Protein AF-A0A066UCJ3-F1 (afdb_monomer_lite)

Radius of gyration: 14.84 Å; chains: 1; bounding box: 39×39×29 Å

Structure (mmCIF, N/CA/C/O backbone):
data_AF-A0A066UCJ3-F1
#
_entry.id   AF-A0A066UCJ3-F1
#
loop_
_atom_site.group_PDB
_atom_site.id
_atom_site.type_symbol
_atom_site.label_atom_id
_atom_site.label_alt_id
_atom_site.label_comp_id
_atom_site.label_asym_id
_atom_site.label_entity_id
_atom_site.label_seq_id
_atom_site.pdbx_PDB_ins_code
_atom_site.Cartn_x
_atom_site.Cartn_y
_atom_site.Cartn_z
_atom_site.occupancy
_atom_site.B_iso_or_equiv
_atom_site.auth_seq_id
_atom_site.auth_comp_id
_atom_site.auth_asym_id
_atom_site.auth_atom_id
_atom_site.pdbx_PDB_model_num
ATOM 1 N N . MET A 1 1 ? 11.388 8.666 -0.038 1.00 41.34 1 MET A N 1
ATOM 2 C CA . MET A 1 1 ? 10.232 8.998 -0.898 1.00 41.34 1 MET A CA 1
ATOM 3 C C . MET A 1 1 ? 9.033 8.529 -0.131 1.00 41.34 1 MET A C 1
ATOM 5 O O . MET A 1 1 ? 8.977 7.347 0.178 1.00 41.34 1 MET A O 1
ATOM 9 N N . GLU A 1 2 ? 8.175 9.466 0.216 1.00 40.16 2 GLU A N 1
ATOM 10 C CA . GLU A 1 2 ? 7.120 9.306 1.206 1.00 40.16 2 GLU A CA 1
ATOM 11 C C . GLU A 1 2 ? 5.802 9.739 0.558 1.00 40.16 2 GLU A C 1
ATOM 13 O O . GLU A 1 2 ? 5.814 10.481 -0.429 1.00 40.16 2 GLU A O 1
ATOM 18 N N . LEU A 1 3 ? 4.680 9.225 1.039 1.00 50.38 3 LEU A N 1
ATOM 19 C CA . LEU A 1 3 ? 3.346 9.659 0.620 1.00 50.38 3 LEU A CA 1
ATOM 20 C C . LEU A 1 3 ? 2.845 10.641 1.695 1.00 50.38 3 LEU A C 1
ATOM 22 O O . LEU A 1 3 ? 3.414 10.694 2.783 1.00 50.38 3 LEU A O 1
ATOM 26 N N . VAL A 1 4 ? 1.916 11.544 1.389 1.00 48.50 4 VAL A N 1
ATOM 27 C CA . VAL A 1 4 ? 1.508 12.582 2.359 1.00 48.50 4 VAL A CA 1
ATOM 28 C C . VAL A 1 4 ? 0.050 12.949 2.246 1.00 48.50 4 VAL A C 1
ATOM 30 O O . VAL A 1 4 ? -0.556 12.922 1.177 1.00 48.50 4 VAL A O 1
ATOM 33 N N . GLU A 1 5 ? -0.439 13.416 3.390 1.00 46.06 5 GLU A N 1
ATOM 34 C CA . GLU A 1 5 ? -1.675 14.157 3.584 1.00 46.06 5 GLU A CA 1
ATOM 35 C C . GLU A 1 5 ? -1.898 15.282 2.537 1.00 46.06 5 GLU A C 1
ATOM 37 O O . GLU A 1 5 ? -0.931 15.893 2.060 1.00 46.06 5 GLU A O 1
ATOM 42 N N . PRO A 1 6 ? -3.172 15.647 2.264 1.00 44.00 6 PRO A N 1
ATOM 43 C CA . PRO A 1 6 ? -3.660 16.596 1.247 1.00 44.00 6 PRO A CA 1
ATOM 44 C C . PRO A 1 6 ? -2.989 17.969 1.027 1.00 44.00 6 PRO A C 1
ATOM 46 O O . PRO A 1 6 ? -3.393 18.737 0.151 1.00 44.00 6 PRO A O 1
ATOM 49 N N . GLY A 1 7 ? -2.009 18.352 1.842 1.00 42.69 7 GLY A N 1
ATOM 50 C CA . GLY A 1 7 ? -1.445 19.701 1.878 1.00 42.69 7 GLY A CA 1
ATOM 51 C C . GLY A 1 7 ? -0.085 19.895 1.203 1.00 42.69 7 GLY A C 1
ATOM 52 O O . GLY A 1 7 ? 0.314 21.046 1.023 1.00 42.69 7 GLY A O 1
ATOM 53 N N . ILE A 1 8 ? 0.653 18.833 0.847 1.00 47.69 8 ILE A N 1
ATOM 54 C CA . ILE A 1 8 ? 2.118 18.926 0.628 1.00 47.69 8 ILE A CA 1
ATOM 55 C C . ILE A 1 8 ? 2.565 18.573 -0.810 1.00 47.69 8 ILE A C 1
ATOM 57 O O . ILE A 1 8 ? 3.748 18.422 -1.087 1.00 47.69 8 ILE A O 1
ATOM 61 N N . LEU A 1 9 ? 1.680 18.559 -1.814 1.00 47.44 9 LEU A N 1
ATOM 62 C CA . LEU A 1 9 ? 2.119 18.413 -3.220 1.00 47.44 9 LEU A CA 1
ATOM 63 C C . LEU A 1 9 ? 2.766 19.684 -3.830 1.00 47.44 9 LEU A C 1
ATOM 65 O O . LEU A 1 9 ? 3.017 19.724 -5.036 1.00 47.44 9 LEU A O 1
ATOM 69 N N . ARG A 1 10 ? 3.035 20.747 -3.049 1.00 39.66 10 ARG A N 1
ATOM 70 C CA . ARG A 1 10 ? 3.452 22.060 -3.594 1.00 39.66 10 ARG A CA 1
ATOM 71 C C . ARG A 1 10 ? 4.779 22.665 -3.144 1.00 39.66 10 ARG A C 1
ATOM 73 O O . ARG A 1 10 ? 5.146 23.697 -3.702 1.00 39.66 10 ARG A O 1
ATOM 80 N N . ALA A 1 11 ? 5.536 22.069 -2.232 1.00 37.97 11 ALA A N 1
ATOM 81 C CA . ALA A 1 11 ? 6.827 22.640 -1.850 1.00 37.97 11 ALA A CA 1
ATOM 82 C C . ALA A 1 11 ? 7.971 21.883 -2.531 1.00 37.97 11 ALA A C 1
ATOM 84 O O . ALA A 1 11 ? 8.234 20.725 -2.229 1.00 37.97 11 ALA A O 1
ATOM 85 N N . GLY A 1 12 ? 8.662 22.547 -3.461 1.00 40.06 12 GLY A N 1
ATOM 86 C CA . GLY A 1 12 ? 9.927 22.091 -4.037 1.00 40.06 12 GLY A CA 1
ATOM 87 C C . GLY A 1 12 ? 11.065 22.110 -3.012 1.00 40.06 12 GLY A C 1
ATOM 88 O O . GLY A 1 12 ? 12.049 22.819 -3.195 1.00 40.06 12 GLY A O 1
ATOM 89 N N . THR A 1 13 ? 10.924 21.353 -1.927 1.00 36.91 13 THR A N 1
ATOM 90 C CA . THR A 1 13 ? 11.881 21.259 -0.824 1.00 36.91 13 THR A CA 1
ATOM 91 C C . THR A 1 13 ? 12.192 19.794 -0.547 1.00 36.91 13 THR A C 1
ATOM 93 O O . THR A 1 13 ? 11.606 19.206 0.347 1.00 36.91 13 THR A O 1
ATOM 96 N N . GLY A 1 14 ? 13.103 19.210 -1.330 1.00 37.75 14 GLY A N 1
ATOM 97 C CA . GLY A 1 14 ? 13.989 18.102 -0.927 1.00 37.75 14 GLY A CA 1
ATOM 98 C C . GLY A 1 14 ? 13.408 16.723 -0.574 1.00 37.75 14 GLY A C 1
ATOM 99 O O . GLY A 1 14 ? 14.120 15.739 -0.749 1.00 37.75 14 GLY A O 1
ATOM 100 N N . GLU A 1 15 ? 12.151 16.606 -0.155 1.00 43.53 15 GLU A N 1
ATOM 101 C CA . GLU A 1 15 ? 11.494 15.348 0.199 1.00 43.53 15 GLU A CA 1
ATOM 102 C C . GLU A 1 15 ? 10.358 15.095 -0.794 1.00 43.53 15 GLU A C 1
ATOM 104 O O . GLU A 1 15 ? 9.359 15.806 -0.864 1.00 43.53 15 GLU A O 1
ATOM 109 N N . GLY A 1 16 ? 10.605 14.151 -1.706 1.00 54.22 16 GLY A N 1
ATOM 110 C CA . GLY A 1 16 ? 9.765 13.929 -2.877 1.00 54.22 16 GLY A CA 1
ATOM 111 C C . GLY A 1 16 ? 8.525 13.112 -2.545 1.00 54.22 16 GLY A C 1
ATOM 112 O O . GLY A 1 16 ? 8.619 11.888 -2.447 1.00 54.22 16 GLY A O 1
ATOM 113 N N . PHE A 1 17 ? 7.387 13.789 -2.438 1.00 59.88 17 PHE A N 1
ATOM 114 C CA . PHE A 1 17 ? 6.056 13.189 -2.392 1.00 59.88 17 PHE A CA 1
ATOM 115 C C . PHE A 1 17 ? 5.559 12.825 -3.793 1.00 59.88 17 PHE A C 1
ATOM 117 O O . PHE A 1 17 ? 5.895 13.507 -4.765 1.00 59.88 17 PHE A O 1
ATOM 124 N N . VAL A 1 18 ? 4.782 11.744 -3.924 1.00 74.56 18 VAL A N 1
ATOM 125 C CA . VAL A 1 18 ? 4.365 11.230 -5.247 1.00 74.56 18 VAL A CA 1
ATOM 126 C C . VAL A 1 18 ? 2.865 11.003 -5.440 1.00 74.56 18 VAL A C 1
ATOM 128 O O . VAL A 1 18 ? 2.444 10.877 -6.594 1.00 74.56 18 VAL A O 1
ATOM 131 N N . GLY A 1 19 ? 2.075 11.001 -4.366 1.00 72.12 19 GLY A N 1
ATOM 132 C CA . GLY A 1 19 ? 0.628 10.773 -4.366 1.00 72.12 19 GLY A CA 1
ATOM 133 C C . GLY A 1 19 ? -0.067 11.514 -3.220 1.00 72.12 19 GLY A C 1
ATOM 134 O O . GLY A 1 19 ? 0.599 11.926 -2.271 1.00 72.12 19 GLY A O 1
ATOM 135 N N . GLU A 1 20 ? -1.371 11.760 -3.376 1.00 78.56 20 GLU A N 1
ATOM 136 C CA . GLU A 1 20 ? -2.231 12.428 -2.394 1.00 78.56 20 GLU A CA 1
ATOM 137 C C . GLU A 1 20 ? -3.704 11.997 -2.578 1.00 78.56 20 GLU A C 1
ATOM 139 O O . GLU A 1 20 ? -4.265 12.159 -3.670 1.00 78.56 20 GLU A O 1
ATOM 144 N N . THR A 1 21 ? -4.361 11.533 -1.509 1.00 76.88 21 THR A N 1
ATOM 145 C CA . THR A 1 21 ? -5.811 11.259 -1.467 1.00 76.88 21 THR A CA 1
ATOM 146 C C . THR A 1 21 ? -6.537 12.306 -0.624 1.00 76.88 21 THR A C 1
ATOM 148 O O . THR A 1 21 ? -6.288 12.450 0.567 1.00 76.88 21 THR A O 1
ATOM 151 N N . VAL A 1 22 ? -7.515 12.996 -1.220 1.00 75.50 22 VAL A N 1
ATOM 152 C CA . VAL A 1 22 ? -8.362 13.986 -0.536 1.00 75.50 22 VAL A CA 1
ATOM 153 C C . VAL A 1 22 ? -9.722 13.387 -0.207 1.00 75.50 22 VAL A C 1
ATOM 155 O O . VAL A 1 22 ? -10.453 12.954 -1.104 1.00 75.50 22 VAL A O 1
ATOM 158 N N . VAL A 1 23 ? -10.096 13.424 1.072 1.00 74.81 23 VAL A N 1
ATOM 159 C CA . VAL A 1 23 ? -11.386 12.934 1.576 1.00 74.81 23 VAL A CA 1
ATOM 160 C C . VAL A 1 23 ? -12.223 14.103 2.088 1.00 74.81 23 VAL A C 1
ATOM 162 O O . VAL A 1 23 ? -11.759 14.913 2.885 1.00 74.81 23 VAL A O 1
ATOM 165 N N . GLU A 1 24 ? -13.485 14.172 1.666 1.00 68.25 24 GLU A N 1
ATOM 166 C CA . GLU A 1 24 ? -14.454 15.136 2.184 1.00 68.25 24 GLU A CA 1
ATOM 167 C C . GLU A 1 24 ? -15.417 14.434 3.154 1.00 68.25 24 GLU A C 1
ATOM 169 O O . GLU A 1 24 ? -16.114 13.477 2.799 1.00 68.25 24 GLU A O 1
ATOM 174 N N . GLN A 1 25 ? -15.476 14.918 4.398 1.00 56.25 25 GLN A N 1
ATOM 175 C CA . GLN A 1 25 ? -16.452 14.463 5.388 1.00 56.25 25 GLN A CA 1
ATOM 176 C C . GLN A 1 25 ? -17.662 15.399 5.403 1.00 56.25 25 GLN A C 1
ATOM 178 O O . GLN A 1 25 ? -17.660 16.451 6.049 1.00 56.25 25 GLN A O 1
ATOM 183 N N . ARG A 1 26 ? -18.754 15.011 4.733 1.00 53.59 26 ARG A N 1
ATOM 184 C CA . ARG A 1 26 ? -19.992 15.797 4.780 1.00 53.59 26 ARG A CA 1
ATOM 185 C C . ARG A 1 26 ? -20.749 15.498 6.079 1.00 53.59 26 ARG A C 1
ATOM 187 O O . ARG A 1 26 ? -21.571 14.582 6.138 1.00 53.59 26 ARG A O 1
ATOM 194 N N . ARG A 1 27 ? -20.501 16.320 7.113 1.00 48.50 27 ARG A N 1
ATOM 195 C CA . ARG A 1 27 ? -21.068 16.215 8.482 1.00 48.50 27 ARG A CA 1
ATOM 196 C C . ARG A 1 27 ? -22.587 15.989 8.560 1.00 48.50 27 ARG A C 1
ATOM 198 O O . ARG A 1 27 ? -23.060 15.464 9.556 1.00 48.50 27 ARG A O 1
ATOM 205 N N . LEU A 1 28 ? -23.353 16.350 7.529 1.00 48.25 28 LEU A N 1
ATOM 206 C CA . LEU A 1 28 ? -24.819 16.261 7.528 1.00 48.25 28 LEU A CA 1
ATOM 207 C C . LEU A 1 28 ? -25.391 14.891 7.110 1.00 48.25 28 LEU A C 1
ATOM 209 O O . LEU A 1 28 ? -26.604 14.717 7.175 1.00 48.25 28 LEU A O 1
ATOM 213 N N . ARG A 1 29 ? -24.573 13.928 6.654 1.00 47.84 29 ARG A N 1
ATOM 214 C CA . ARG A 1 29 ? -25.071 12.604 6.210 1.00 47.84 29 ARG A CA 1
ATOM 215 C C . ARG A 1 29 ? -24.283 11.393 6.715 1.00 47.84 29 ARG A C 1
ATOM 217 O O . ARG A 1 29 ? -24.656 10.278 6.378 1.00 47.84 29 ARG A O 1
ATOM 224 N N . GLY A 1 30 ? -23.212 11.584 7.489 1.00 53.91 30 GLY A N 1
ATOM 225 C CA . GLY A 1 30 ? -22.372 10.469 7.956 1.00 53.91 30 GLY A CA 1
ATOM 226 C C . GLY A 1 30 ? -21.652 9.713 6.830 1.00 53.91 30 GLY A C 1
ATOM 227 O O . GLY A 1 30 ? -21.197 8.597 7.044 1.00 53.91 30 GLY A O 1
ATOM 228 N N . VAL A 1 31 ? -21.559 10.305 5.634 1.00 52.94 31 VAL A N 1
ATOM 229 C CA . VAL A 1 31 ? -20.876 9.720 4.474 1.00 52.94 31 VAL A CA 1
ATOM 230 C C . VAL A 1 31 ? -19.555 10.461 4.271 1.00 52.94 31 VAL A C 1
ATOM 232 O O . VAL A 1 31 ? -19.556 11.650 3.943 1.00 52.94 31 VAL A O 1
ATOM 235 N N . SER A 1 32 ? -18.440 9.762 4.485 1.00 63.44 32 SER A N 1
ATOM 236 C CA . SER A 1 32 ? -17.108 10.141 4.005 1.00 63.44 32 SER A CA 1
ATOM 237 C C . SER A 1 32 ? -16.967 9.700 2.548 1.00 63.44 32 SER A C 1
ATOM 239 O O . SER A 1 32 ? -17.310 8.573 2.187 1.00 63.44 32 SER A O 1
ATOM 241 N N . GLY A 1 3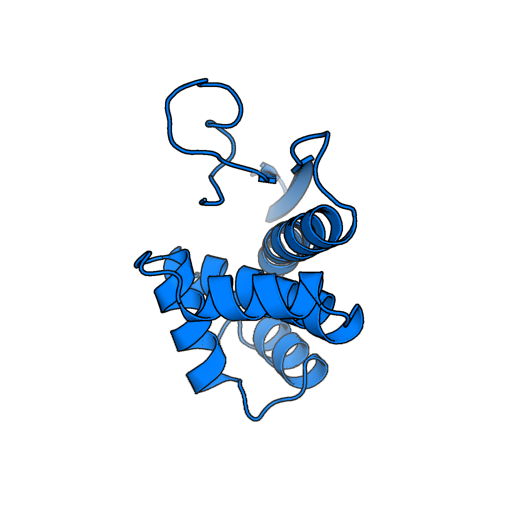3 ? -16.497 10.600 1.685 1.00 68.62 33 GLY A N 1
ATOM 242 C CA . GLY A 1 33 ? -16.265 10.307 0.273 1.00 68.62 33 GLY A CA 1
ATOM 243 C C . GLY A 1 33 ? -14.886 10.776 -0.167 1.00 68.62 33 GLY A C 1
ATOM 244 O O . GLY A 1 33 ? -14.463 11.876 0.179 1.00 68.62 33 GLY A O 1
ATOM 245 N N . VAL A 1 34 ? -14.191 9.950 -0.950 1.00 77.69 34 VAL A N 1
ATOM 246 C CA . VAL A 1 34 ? -12.970 10.376 -1.651 1.00 77.69 34 VAL A CA 1
ATOM 247 C C . VAL A 1 34 ? -13.363 11.408 -2.695 1.00 77.69 34 VAL A C 1
ATOM 249 O O . VAL A 1 34 ? -14.160 11.107 -3.584 1.00 77.69 34 VAL A O 1
ATOM 252 N N . GLN A 1 35 ? -12.810 12.609 -2.578 1.00 77.62 35 GLN A N 1
ATOM 253 C CA . GLN A 1 35 ? -13.066 13.711 -3.495 1.00 77.62 35 GLN A CA 1
ATOM 254 C C . GLN A 1 35 ? -12.082 13.690 -4.668 1.00 77.62 35 GLN A C 1
ATOM 256 O O . GLN A 1 35 ? -12.483 13.895 -5.812 1.00 77.62 35 GLN A O 1
ATOM 261 N N . SER A 1 36 ? -10.798 13.427 -4.405 1.00 78.62 36 SER A N 1
ATOM 262 C CA . SER A 1 36 ? -9.784 13.341 -5.460 1.00 78.62 36 SER A CA 1
ATOM 263 C C . SER A 1 36 ? -8.600 12.463 -5.063 1.00 78.62 36 SER A C 1
ATOM 265 O O . SER A 1 36 ? -8.284 12.349 -3.883 1.00 78.62 36 SER A O 1
A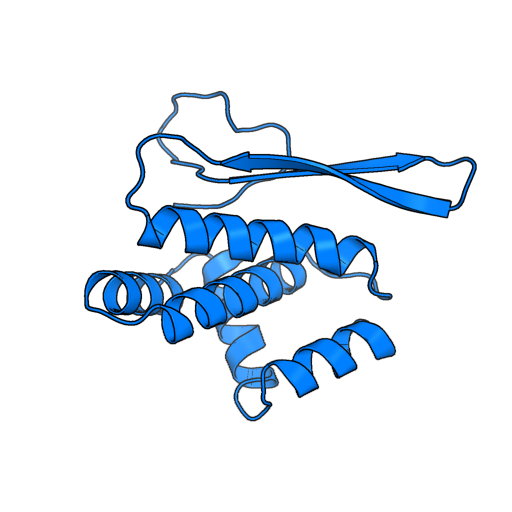TOM 267 N N . ILE A 1 37 ? -7.951 11.875 -6.070 1.00 83.25 37 ILE A N 1
ATOM 268 C CA . ILE A 1 37 ? -6.627 11.252 -5.976 1.00 83.25 37 ILE A CA 1
ATOM 269 C C . ILE A 1 37 ? -5.722 12.012 -6.943 1.00 83.25 37 ILE A C 1
ATOM 271 O O . ILE A 1 37 ? -6.066 12.164 -8.120 1.00 83.25 37 ILE A O 1
ATOM 275 N N . LYS A 1 38 ? -4.581 12.495 -6.462 1.00 83.75 38 LYS A N 1
ATOM 276 C CA . LYS A 1 38 ? -3.578 13.202 -7.262 1.00 83.75 38 LYS A CA 1
ATOM 277 C C . LYS A 1 38 ? -2.288 12.397 -7.250 1.00 83.75 38 LYS A C 1
ATOM 279 O O . LYS A 1 38 ? -1.894 11.868 -6.221 1.00 83.75 38 LYS A O 1
ATOM 284 N N . VAL A 1 39 ? -1.625 12.312 -8.398 1.00 81.88 39 VAL A N 1
ATOM 285 C CA . VAL A 1 39 ? -0.373 11.563 -8.563 1.00 81.88 39 VAL A CA 1
ATOM 286 C C . VAL A 1 39 ? 0.586 12.394 -9.406 1.00 81.88 39 VAL A C 1
ATOM 288 O O . VAL A 1 39 ? 0.175 13.009 -10.393 1.00 81.88 39 VAL A O 1
ATOM 291 N N . VAL A 1 40 ? 1.864 12.419 -9.028 1.00 83.56 40 VAL A N 1
ATOM 292 C CA . VAL A 1 40 ? 2.900 13.170 -9.751 1.00 83.56 40 VAL A CA 1
ATOM 293 C C . VAL A 1 40 ? 3.053 12.650 -11.187 1.00 83.56 40 VAL A C 1
ATOM 295 O O . VAL A 1 40 ? 3.152 11.450 -11.443 1.00 83.56 40 VAL A O 1
ATOM 298 N N . SER A 1 41 ? 3.095 13.562 -12.157 1.00 80.56 41 SER A N 1
ATOM 299 C CA . SER A 1 41 ? 3.300 13.223 -13.569 1.00 80.56 41 SER A CA 1
ATOM 300 C C . SER A 1 41 ? 4.757 12.855 -13.880 1.00 80.56 41 SER A C 1
ATOM 302 O O . SER A 1 41 ? 5.674 13.324 -13.213 1.00 80.56 41 SER A O 1
ATOM 304 N N . GLY A 1 42 ? 4.990 12.091 -14.953 1.00 83.12 42 GLY A N 1
ATOM 305 C CA . GLY A 1 42 ? 6.343 11.817 -15.469 1.00 83.12 42 GLY A CA 1
ATOM 306 C C . GLY A 1 42 ? 7.053 10.611 -14.846 1.00 83.12 42 GLY A C 1
ATOM 307 O O . GLY A 1 42 ? 8.220 10.365 -15.141 1.00 83.12 42 GLY A O 1
ATOM 308 N N . MET A 1 43 ? 6.368 9.831 -14.006 1.00 87.88 43 MET A N 1
ATOM 309 C CA . MET A 1 43 ? 6.917 8.594 -13.449 1.00 87.88 43 MET A CA 1
ATOM 310 C C . MET A 1 43 ? 6.714 7.379 -14.378 1.00 87.88 43 MET A C 1
ATOM 312 O O . MET A 1 43 ? 5.764 7.360 -15.165 1.00 87.88 43 MET A O 1
ATOM 316 N N . PRO A 1 44 ? 7.557 6.329 -14.280 1.00 92.25 44 PRO A N 1
ATOM 317 C CA . PRO A 1 44 ? 7.348 5.088 -15.024 1.00 92.25 44 PRO A CA 1
ATOM 318 C C . PRO A 1 44 ? 5.976 4.475 -14.730 1.00 92.25 44 PRO A C 1
ATOM 320 O O . PRO A 1 44 ? 5.533 4.497 -13.584 1.00 92.25 44 PRO A O 1
ATOM 323 N N . ALA A 1 45 ? 5.349 3.834 -15.723 1.00 94.44 45 ALA A N 1
ATOM 324 C CA . ALA A 1 45 ? 4.021 3.227 -15.573 1.00 94.44 45 ALA A CA 1
ATOM 325 C C . ALA A 1 45 ? 3.928 2.244 -14.387 1.00 94.44 45 ALA A C 1
ATOM 327 O O . ALA A 1 45 ? 2.907 2.191 -13.705 1.00 94.44 45 ALA A O 1
ATOM 328 N N . THR A 1 46 ? 5.010 1.508 -14.097 1.00 95.69 46 THR A N 1
ATOM 329 C CA . THR A 1 46 ? 5.100 0.646 -12.906 1.00 95.69 46 THR A CA 1
ATOM 330 C C . THR A 1 46 ? 5.033 1.449 -11.607 1.00 95.69 46 THR A C 1
ATOM 332 O O . THR A 1 46 ? 4.318 1.084 -10.687 1.00 95.69 46 THR A O 1
ATOM 335 N N . ARG A 1 47 ? 5.735 2.577 -11.510 1.00 93.38 47 ARG A N 1
ATOM 336 C CA . ARG A 1 47 ? 5.647 3.417 -10.312 1.00 93.38 47 ARG A CA 1
ATOM 337 C C . ARG A 1 47 ? 4.276 4.076 -10.194 1.00 93.38 47 ARG A C 1
ATOM 339 O O . ARG A 1 47 ? 3.722 4.124 -9.107 1.00 93.38 47 ARG A O 1
ATOM 346 N N . PHE A 1 48 ? 3.730 4.530 -11.319 1.00 93.88 48 PHE A N 1
ATOM 347 C CA . PHE A 1 48 ? 2.420 5.165 -11.369 1.00 93.88 48 PHE A CA 1
ATOM 348 C C . PHE A 1 48 ? 1.329 4.254 -10.825 1.00 93.88 48 PHE A C 1
ATOM 350 O O . PHE A 1 48 ? 0.608 4.642 -9.915 1.00 93.88 48 PHE A O 1
ATOM 357 N N . GLY A 1 49 ? 1.228 3.026 -11.335 1.00 95.25 49 GLY A N 1
ATOM 358 C CA . GLY A 1 49 ? 0.189 2.124 -10.859 1.00 95.25 49 GLY A CA 1
ATOM 359 C C . GLY A 1 49 ? 0.410 1.635 -9.426 1.00 95.25 49 GLY A C 1
ATOM 360 O O . GLY A 1 49 ? -0.574 1.397 -8.736 1.00 95.25 49 GLY A O 1
ATOM 361 N N . HIS A 1 50 ? 1.659 1.572 -8.947 1.00 95.88 50 HIS A N 1
ATOM 362 C CA . HIS A 1 50 ? 1.945 1.355 -7.527 1.00 95.88 50 HIS A CA 1
ATOM 363 C C . HIS A 1 50 ? 1.341 2.465 -6.658 1.00 95.88 50 HIS A C 1
ATOM 365 O O . HIS A 1 50 ? 0.573 2.165 -5.748 1.00 95.88 50 HIS A O 1
ATOM 371 N N . VAL A 1 51 ? 1.634 3.729 -6.984 1.00 93.56 51 VAL A N 1
ATOM 372 C CA . VAL A 1 51 ? 1.104 4.889 -6.251 1.00 93.56 51 VAL A CA 1
ATOM 373 C C . VAL A 1 51 ? -0.420 4.928 -6.344 1.00 93.56 51 VAL A C 1
ATOM 375 O O . VAL A 1 51 ? -1.088 5.030 -5.329 1.00 93.56 51 VAL A O 1
ATOM 378 N N . VAL A 1 52 ? -1.004 4.747 -7.532 1.00 94.31 52 VAL A N 1
ATOM 379 C CA . VAL A 1 52 ? -2.469 4.725 -7.682 1.00 94.31 52 VAL A CA 1
ATOM 380 C C . VAL A 1 52 ? -3.114 3.623 -6.838 1.00 94.31 52 VAL A C 1
ATOM 382 O O . VAL A 1 52 ? -4.143 3.870 -6.217 1.00 94.31 52 VAL A O 1
ATOM 385 N N . ALA A 1 53 ? -2.536 2.420 -6.799 1.00 96.31 53 ALA A N 1
ATOM 386 C CA . ALA A 1 53 ? -3.059 1.331 -5.978 1.00 96.31 53 ALA A CA 1
ATOM 387 C C . ALA A 1 53 ? -2.989 1.658 -4.478 1.00 96.31 53 ALA A C 1
ATOM 389 O O . ALA A 1 53 ? -3.943 1.369 -3.757 1.00 96.31 53 ALA A O 1
ATOM 390 N N . HIS A 1 54 ? -1.904 2.294 -4.033 1.00 95.38 54 HIS A N 1
ATOM 391 C CA . HIS A 1 54 ? -1.770 2.796 -2.669 1.00 95.38 54 HIS A CA 1
ATOM 392 C C . HIS A 1 54 ? -2.867 3.825 -2.341 1.00 95.38 54 HIS A C 1
ATOM 394 O O . HIS A 1 54 ? -3.625 3.632 -1.394 1.00 95.38 54 HIS A O 1
ATOM 400 N N . GLU A 1 55 ? -3.037 4.859 -3.170 1.00 93.00 55 GLU A N 1
ATOM 401 C CA . GLU A 1 55 ? -4.043 5.912 -2.953 1.00 93.00 55 GLU A CA 1
ATOM 402 C C . GLU A 1 55 ? -5.487 5.372 -2.996 1.00 93.00 55 GLU A C 1
ATOM 404 O O . GLU A 1 55 ? -6.364 5.768 -2.224 1.00 93.00 55 GLU A O 1
ATOM 409 N N . MET A 1 56 ? -5.754 4.391 -3.866 1.00 92.50 56 MET A N 1
ATOM 410 C CA . MET A 1 56 ? -7.026 3.663 -3.857 1.00 92.50 56 MET A CA 1
ATOM 411 C C . MET A 1 56 ? -7.257 2.913 -2.538 1.00 92.50 56 MET A C 1
ATOM 413 O O . MET A 1 56 ? -8.410 2.765 -2.129 1.00 92.50 56 MET A O 1
ATOM 417 N N . GLY A 1 57 ? -6.187 2.479 -1.867 1.00 93.56 57 GLY A N 1
ATOM 418 C CA . GLY A 1 57 ? -6.213 1.900 -0.527 1.00 93.56 57 GLY A CA 1
ATOM 419 C C . GLY A 1 57 ? -6.812 2.851 0.504 1.00 93.56 57 GLY A C 1
ATOM 420 O O . GLY A 1 57 ? -7.799 2.480 1.142 1.00 93.56 57 GLY A O 1
ATOM 421 N N . HIS A 1 58 ? -6.325 4.095 0.588 1.00 91.81 58 HIS A N 1
ATOM 422 C CA . HIS A 1 58 ? -6.914 5.122 1.461 1.00 91.81 58 HIS A CA 1
ATOM 423 C C . HIS A 1 58 ? -8.391 5.301 1.158 1.00 91.81 58 HIS A C 1
ATOM 425 O O . HIS A 1 58 ? -9.248 5.255 2.044 1.00 91.81 58 HIS A O 1
ATOM 431 N N . GLY A 1 59 ? -8.715 5.414 -0.131 1.00 90.12 59 GLY A N 1
ATOM 432 C CA . GLY A 1 59 ? -10.091 5.548 -0.560 1.00 90.12 59 GLY A CA 1
ATOM 433 C C . GLY A 1 59 ? -10.982 4.398 -0.099 1.00 90.12 59 GLY A C 1
ATOM 434 O O . GLY A 1 59 ? -12.066 4.631 0.438 1.00 90.12 59 GLY A O 1
ATOM 435 N N . TRP A 1 60 ? -10.543 3.157 -0.259 1.00 91.62 60 TRP A N 1
ATOM 436 C CA . TRP A 1 60 ? -11.266 1.988 0.234 1.00 91.62 60 TRP A CA 1
ATOM 437 C C . TRP A 1 60 ? -11.406 1.991 1.764 1.00 91.62 60 TRP A C 1
ATOM 439 O O . TRP A 1 60 ? -12.508 1.771 2.275 1.00 91.62 60 TRP A O 1
ATOM 449 N N . LEU A 1 61 ? -10.350 2.344 2.500 1.00 91.31 61 LEU A N 1
ATOM 450 C CA . LEU A 1 61 ? -10.368 2.393 3.963 1.00 91.31 61 LEU A CA 1
ATOM 451 C C . LEU A 1 61 ? -11.353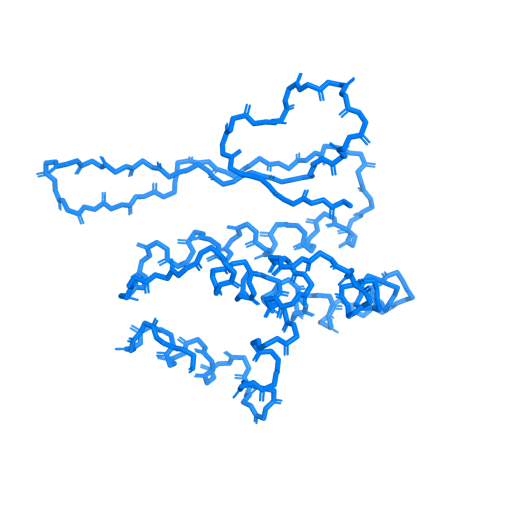 3.421 4.526 1.00 91.31 61 LEU A C 1
ATOM 453 O O . LEU A 1 61 ? -11.913 3.170 5.591 1.00 91.31 61 LEU A O 1
ATOM 457 N N . THR A 1 62 ? -11.664 4.508 3.806 1.00 88.44 62 THR A N 1
ATOM 458 C CA . THR A 1 62 ? -12.712 5.463 4.238 1.00 88.44 62 THR A CA 1
ATOM 459 C C . THR A 1 62 ? -14.104 4.843 4.377 1.00 88.44 62 THR A C 1
ATOM 461 O O . THR A 1 62 ? -14.971 5.428 5.027 1.00 88.44 62 THR A O 1
ATOM 464 N N . ARG A 1 63 ? -14.330 3.686 3.741 1.00 87.50 63 ARG A N 1
ATOM 465 C CA . ARG A 1 63 ? -15.600 2.944 3.729 1.00 87.50 63 ARG A CA 1
ATOM 466 C C . ARG A 1 63 ? -15.575 1.740 4.670 1.00 87.50 63 ARG A C 1
ATOM 468 O O . ARG A 1 63 ? -16.619 1.138 4.907 1.00 87.50 63 ARG A O 1
ATOM 475 N N . CYS A 1 64 ? -14.402 1.382 5.187 1.00 89.62 64 CYS A N 1
ATOM 476 C CA . CYS A 1 64 ? -14.232 0.273 6.114 1.00 89.62 64 CYS A CA 1
ATOM 477 C C . CYS A 1 64 ? -14.418 0.757 7.559 1.00 89.62 64 CYS A C 1
ATOM 479 O O . CYS A 1 64 ? -13.944 1.844 7.901 1.00 89.62 64 CYS A O 1
ATOM 481 N N . PRO A 1 65 ? -15.040 -0.045 8.440 1.00 87.62 65 PRO A N 1
ATOM 482 C CA . PRO A 1 65 ? -15.161 0.309 9.850 1.00 87.62 65 PRO A CA 1
ATOM 483 C C . PRO A 1 65 ? -13.781 0.391 10.520 1.00 87.62 65 PRO A C 1
ATOM 485 O O . PRO A 1 65 ? -12.784 -0.083 9.977 1.00 87.62 65 PRO A O 1
ATOM 488 N N . GLY A 1 66 ? -13.727 0.943 11.731 1.00 81.81 66 GLY A N 1
ATOM 489 C CA . GLY A 1 66 ? -12.527 0.958 12.571 1.00 81.81 66 GLY A CA 1
ATOM 490 C C . GLY A 1 66 ? -11.689 2.229 12.446 1.00 81.81 66 GLY A C 1
ATOM 491 O O . GLY A 1 66 ? -11.475 2.743 11.352 1.00 81.81 66 GLY A O 1
ATOM 492 N N . ASP A 1 67 ? -11.216 2.700 13.597 1.00 81.44 67 ASP A N 1
ATOM 493 C CA . ASP A 1 67 ? -10.219 3.762 13.705 1.00 81.44 67 ASP A CA 1
ATOM 494 C C . ASP A 1 67 ? -8.818 3.154 13.563 1.00 81.44 67 ASP A C 1
ATOM 496 O O . ASP A 1 67 ? -8.541 2.074 14.103 1.00 81.44 67 ASP A O 1
ATOM 500 N N . ARG A 1 68 ? -7.952 3.806 12.791 1.00 88.19 68 ARG A N 1
ATOM 501 C CA . ARG A 1 68 ? -6.627 3.301 12.424 1.00 88.19 68 ARG A CA 1
ATOM 502 C C . ARG A 1 68 ? -5.590 4.359 12.755 1.00 88.19 68 ARG A C 1
ATOM 504 O O . ARG A 1 68 ? -5.757 5.530 12.446 1.00 88.19 68 ARG A O 1
ATOM 511 N N . SER A 1 69 ? -4.487 3.930 13.365 1.00 91.75 69 SER A N 1
ATOM 512 C CA . SER A 1 69 ? -3.309 4.791 13.437 1.00 91.75 69 SER A CA 1
ATOM 513 C C . SER A 1 69 ? -2.752 5.018 12.034 1.00 91.75 69 SER A C 1
ATOM 515 O O . SER A 1 69 ? -2.856 4.124 11.191 1.00 91.75 69 SER A O 1
ATOM 517 N N . LEU A 1 70 ? -2.079 6.151 11.825 1.00 90.38 70 LEU A N 1
ATOM 518 C CA . LEU A 1 70 ? -1.403 6.473 10.565 1.00 90.38 70 LEU A CA 1
ATOM 519 C C . LEU A 1 70 ? -0.533 5.303 10.070 1.00 90.38 70 LEU A C 1
ATOM 521 O O . LEU A 1 70 ? -0.726 4.806 8.973 1.00 90.38 70 LEU A O 1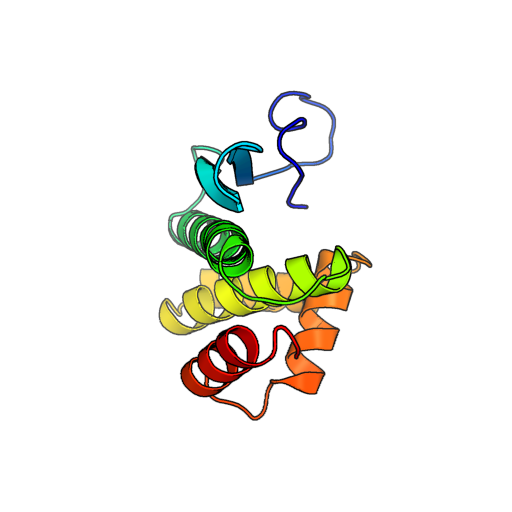
ATOM 525 N N . THR A 1 71 ? 0.322 4.738 10.929 1.00 93.19 71 THR A N 1
ATOM 526 C CA . THR A 1 71 ? 1.161 3.568 10.596 1.00 93.19 71 THR A CA 1
ATOM 527 C C . THR A 1 71 ? 0.362 2.339 10.141 1.00 93.19 71 THR A C 1
ATOM 529 O O . THR A 1 71 ? 0.837 1.546 9.330 1.00 93.19 71 THR A O 1
ATOM 532 N N . THR A 1 72 ? -0.837 2.131 10.692 1.00 93.00 72 THR A N 1
ATOM 533 C CA . THR A 1 72 ? -1.700 1.005 10.304 1.00 93.00 72 THR A CA 1
ATOM 534 C C . THR A 1 72 ? -2.344 1.263 8.950 1.00 93.00 72 THR A C 1
ATOM 536 O O . THR A 1 72 ? -2.372 0.358 8.121 1.00 93.00 72 THR A O 1
ATOM 539 N N . GLU A 1 73 ? -2.861 2.472 8.744 1.00 93.50 73 GLU A N 1
ATOM 540 C CA . GLU A 1 73 ? -3.451 2.898 7.479 1.00 93.50 73 GLU A CA 1
ATOM 541 C C . GLU A 1 73 ? -2.428 2.822 6.341 1.00 93.50 73 GLU A C 1
ATOM 543 O O . GLU A 1 73 ? -2.641 2.065 5.393 1.00 93.50 73 GLU A O 1
ATOM 548 N N . GLU A 1 74 ? -1.267 3.458 6.505 1.00 94.38 74 GLU A N 1
ATOM 549 C CA . GLU A 1 74 ? -0.193 3.430 5.508 1.00 94.38 74 GLU A CA 1
ATOM 550 C C . GLU A 1 74 ? 0.317 2.016 5.246 1.00 94.38 74 GLU A C 1
ATOM 552 O O . GLU A 1 74 ? 0.518 1.611 4.103 1.00 94.38 74 GLU A O 1
ATOM 557 N N . GLY A 1 75 ? 0.450 1.196 6.291 1.00 95.25 75 GLY A N 1
ATOM 558 C CA . GLY A 1 75 ? 0.865 -0.193 6.132 1.00 95.25 75 GLY A CA 1
ATOM 559 C C . GLY A 1 75 ? -0.108 -1.038 5.298 1.00 95.25 75 GLY A C 1
ATOM 560 O O . GLY A 1 75 ? 0.326 -1.945 4.581 1.00 95.25 75 GLY A O 1
ATOM 561 N N . ILE A 1 76 ? -1.414 -0.757 5.366 1.00 94.81 76 ILE A N 1
ATOM 562 C CA . ILE A 1 76 ? -2.424 -1.410 4.522 1.00 94.81 76 ILE A CA 1
ATOM 563 C C . ILE A 1 76 ? -2.334 -0.891 3.085 1.00 94.81 76 ILE A C 1
ATOM 565 O O . ILE A 1 76 ? -2.357 -1.697 2.153 1.00 94.81 76 ILE A O 1
ATOM 569 N N . CYS A 1 77 ? -2.210 0.422 2.893 1.00 95.75 77 CYS A N 1
ATOM 570 C CA . CYS A 1 77 ? -2.086 1.030 1.569 1.00 95.75 77 CYS A CA 1
ATOM 571 C C . CYS A 1 77 ? -0.815 0.553 0.843 1.00 95.75 77 CYS A C 1
ATOM 573 O O . CYS A 1 77 ? -0.883 0.151 -0.321 1.00 95.75 77 CYS A O 1
ATOM 575 N N . GLU A 1 78 ? 0.316 0.450 1.546 1.00 96.94 78 GLU A N 1
ATOM 576 C CA . GLU A 1 78 ? 1.550 -0.175 1.050 1.00 96.94 78 GLU A CA 1
ATOM 577 C C . GLU A 1 78 ? 1.349 -1.661 0.713 1.00 96.94 78 GLU A C 1
ATOM 579 O O . GLU A 1 78 ? 1.821 -2.139 -0.321 1.00 96.94 78 GLU A O 1
ATOM 584 N N . LEU A 1 79 ? 0.595 -2.420 1.520 1.00 96.69 79 LEU A N 1
ATOM 585 C CA . LEU A 1 79 ? 0.277 -3.815 1.190 1.00 96.69 79 LEU A CA 1
ATOM 586 C C . LEU A 1 79 ? -0.513 -3.920 -0.126 1.00 96.69 79 LEU A C 1
ATOM 588 O O . LEU A 1 79 ? -0.172 -4.758 -0.969 1.00 96.69 79 LEU A O 1
ATOM 592 N N . ILE A 1 80 ? -1.516 -3.061 -0.328 1.00 96.62 80 ILE A N 1
ATOM 593 C CA . ILE A 1 80 ? -2.311 -2.997 -1.564 1.00 96.62 80 ILE A CA 1
ATOM 594 C C . ILE A 1 80 ? -1.425 -2.616 -2.756 1.00 96.62 80 ILE A C 1
ATOM 596 O O . ILE A 1 80 ? -1.463 -3.284 -3.796 1.00 96.62 80 ILE A O 1
ATOM 600 N N . GLY A 1 81 ? -0.567 -1.606 -2.592 1.00 97.25 81 GLY A N 1
ATOM 601 C CA . GLY A 1 81 ? 0.444 -1.234 -3.579 1.00 97.25 81 GLY A CA 1
ATOM 602 C C . GLY A 1 81 ? 1.361 -2.408 -3.946 1.00 97.25 81 GLY A C 1
ATOM 603 O O . GLY A 1 81 ? 1.607 -2.679 -5.129 1.00 97.25 81 GLY A O 1
ATOM 604 N N . SER A 1 82 ? 1.784 -3.188 -2.948 1.00 97.81 82 SER A N 1
ATOM 605 C CA . SER A 1 82 ? 2.603 -4.386 -3.144 1.00 97.81 82 SER A CA 1
ATOM 606 C C . SER A 1 82 ? 1.891 -5.455 -3.979 1.00 97.81 82 SER A C 1
ATOM 608 O O . SER A 1 82 ? 2.530 -6.117 -4.799 1.00 97.81 82 SER A O 1
ATOM 610 N N . TRP A 1 83 ? 0.575 -5.637 -3.814 1.00 97.62 83 TRP A N 1
ATOM 611 C CA . TRP A 1 83 ? -0.189 -6.607 -4.600 1.00 97.62 83 TRP A CA 1
ATOM 612 C C . TRP A 1 83 ? -0.220 -6.219 -6.070 1.00 97.62 83 TRP A C 1
ATOM 614 O O . TRP A 1 83 ? -0.015 -7.075 -6.933 1.00 97.62 83 TRP A O 1
ATOM 624 N N . TRP A 1 84 ? -0.396 -4.928 -6.354 1.00 98.00 84 TRP A N 1
ATOM 625 C CA . TRP A 1 84 ? -0.328 -4.423 -7.716 1.00 98.00 84 TRP A CA 1
ATOM 626 C C . TRP A 1 84 ? 1.057 -4.653 -8.333 1.00 98.00 84 TRP A C 1
ATOM 628 O O . TRP A 1 84 ? 1.157 -5.160 -9.452 1.00 98.00 84 TRP A O 1
ATOM 638 N N . LEU A 1 85 ? 2.136 -4.367 -7.594 1.00 98.31 85 LEU A N 1
ATOM 639 C CA . LEU A 1 85 ? 3.510 -4.609 -8.050 1.00 98.31 85 LEU A CA 1
ATOM 640 C C . LEU A 1 85 ? 3.780 -6.096 -8.317 1.00 98.31 85 LEU A C 1
ATOM 642 O O . LEU A 1 85 ? 4.327 -6.446 -9.365 1.00 98.31 85 LEU A O 1
ATOM 646 N N . ARG A 1 86 ? 3.359 -6.982 -7.406 1.00 97.44 86 ARG A N 1
ATOM 647 C CA . ARG A 1 86 ? 3.477 -8.442 -7.566 1.00 97.44 86 ARG A CA 1
ATOM 648 C C . ARG A 1 86 ? 2.715 -8.930 -8.795 1.00 97.44 86 ARG A C 1
ATOM 650 O O . ARG A 1 86 ? 3.246 -9.742 -9.545 1.00 97.44 86 ARG A O 1
ATOM 657 N N . HIS A 1 87 ? 1.507 -8.412 -9.020 1.00 97.69 87 HIS A N 1
ATOM 658 C CA . HIS A 1 87 ? 0.701 -8.743 -10.193 1.00 97.69 87 HIS A CA 1
ATOM 659 C C . HIS A 1 87 ? 1.335 -8.239 -11.496 1.00 97.69 87 HIS A C 1
ATOM 661 O O . HIS A 1 87 ? 1.363 -8.965 -12.487 1.00 97.69 87 HIS A O 1
ATOM 667 N N . ARG A 1 88 ? 1.871 -7.012 -11.509 1.00 98.06 88 ARG A N 1
ATOM 668 C CA . ARG A 1 88 ? 2.555 -6.458 -12.687 1.00 98.06 88 ARG A CA 1
ATOM 669 C C . ARG A 1 88 ? 3.809 -7.223 -13.068 1.00 98.06 88 ARG A C 1
ATOM 671 O O . ARG A 1 88 ? 4.077 -7.368 -14.259 1.00 98.06 88 ARG A O 1
ATOM 678 N N . GLY A 1 89 ? 4.579 -7.660 -12.076 1.00 97.62 89 GLY A N 1
ATOM 679 C CA . GLY A 1 89 ? 5.838 -8.362 -12.283 1.00 97.62 89 GLY A CA 1
ATOM 680 C C . GLY A 1 89 ? 6.901 -7.539 -13.026 1.00 97.62 89 GLY A C 1
ATOM 681 O O . GLY A 1 89 ? 6.773 -6.336 -13.271 1.00 97.62 89 GLY A O 1
ATOM 682 N N . GLY A 1 90 ? 7.998 -8.209 -13.378 1.00 97.94 90 GLY A N 1
ATOM 683 C CA . GLY A 1 90 ? 9.136 -7.604 -14.068 1.00 97.94 90 GLY A CA 1
ATOM 684 C C . GLY A 1 90 ? 10.138 -6.905 -13.142 1.00 97.94 90 GLY A C 1
ATOM 685 O O . GLY A 1 90 ? 9.903 -6.689 -11.954 1.00 97.94 90 GLY A O 1
ATOM 686 N N . ARG A 1 91 ? 11.296 -6.545 -13.710 1.00 97.75 91 ARG A N 1
ATOM 687 C CA . ARG A 1 91 ? 12.465 -6.053 -12.954 1.00 97.75 91 ARG A CA 1
ATOM 688 C C . ARG A 1 91 ? 12.179 -4.783 -12.158 1.00 97.75 91 ARG A C 1
ATOM 690 O O . ARG A 1 91 ? 12.598 -4.672 -11.014 1.00 97.75 91 ARG A O 1
ATOM 697 N N . LEU A 1 92 ? 11.450 -3.840 -12.755 1.00 95.31 92 LEU A N 1
ATOM 698 C CA . LEU A 1 92 ? 11.128 -2.577 -12.093 1.00 95.31 92 LEU A CA 1
ATOM 699 C C . LEU A 1 92 ? 10.138 -2.771 -10.934 1.00 95.31 92 LEU A C 1
ATOM 701 O O . LEU A 1 92 ? 10.241 -2.079 -9.928 1.00 95.31 92 LEU A O 1
ATOM 705 N N . ALA A 1 93 ? 9.209 -3.728 -11.040 1.00 97.94 93 ALA A N 1
ATOM 706 C CA . ALA A 1 93 ? 8.305 -4.036 -9.937 1.00 97.94 93 ALA A CA 1
ATOM 707 C C . ALA A 1 93 ? 9.038 -4.741 -8.787 1.00 97.94 93 ALA A C 1
ATOM 709 O O . ALA A 1 93 ? 8.833 -4.385 -7.631 1.00 97.94 93 ALA A O 1
ATOM 710 N N . ALA A 1 94 ? 9.936 -5.680 -9.109 1.00 98.12 94 ALA A N 1
ATOM 711 C CA . ALA A 1 94 ? 10.801 -6.327 -8.123 1.00 98.12 94 ALA A CA 1
ATOM 712 C C . ALA A 1 94 ? 11.671 -5.307 -7.371 1.00 98.12 94 ALA A C 1
ATOM 714 O O . ALA A 1 94 ? 11.744 -5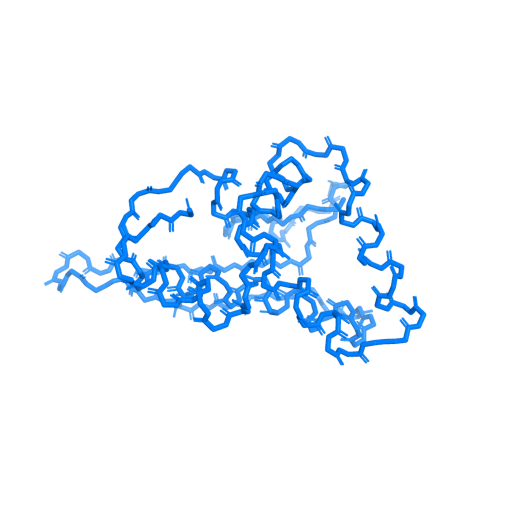.360 -6.147 1.00 98.12 94 ALA A O 1
ATOM 715 N N . TYR A 1 95 ? 12.242 -4.333 -8.090 1.00 97.38 95 TYR A N 1
ATOM 716 C CA . TYR A 1 95 ? 12.975 -3.220 -7.487 1.00 97.38 95 TYR A CA 1
ATOM 717 C C . TYR A 1 95 ? 12.114 -2.446 -6.478 1.00 97.38 95 TYR A C 1
ATOM 719 O O . TYR A 1 95 ? 12.541 -2.243 -5.348 1.00 97.38 95 TYR A O 1
ATOM 727 N N . TYR A 1 96 ? 10.886 -2.051 -6.835 1.00 97.12 96 TYR A N 1
ATOM 728 C CA . TYR A 1 96 ? 10.027 -1.318 -5.897 1.00 97.12 96 TYR A CA 1
ATOM 729 C C . TYR A 1 96 ? 9.604 -2.155 -4.687 1.00 97.12 96 TYR A C 1
ATOM 731 O O . TYR A 1 96 ? 9.626 -1.636 -3.578 1.00 97.12 96 TYR A O 1
ATOM 739 N N . LEU A 1 97 ? 9.299 -3.445 -4.864 1.00 98.06 97 LEU A N 1
ATOM 740 C CA . LEU A 1 97 ? 8.994 -4.344 -3.744 1.00 98.06 97 LEU A CA 1
ATOM 741 C C . LEU A 1 97 ? 10.163 -4.453 -2.753 1.00 98.06 97 LEU A C 1
ATOM 743 O O . LEU A 1 97 ? 9.945 -4.470 -1.542 1.00 98.06 97 LEU A O 1
ATOM 747 N N . GLU A 1 98 ? 11.397 -4.504 -3.258 1.00 97.25 98 GLU A N 1
ATOM 748 C CA . GLU A 1 98 ? 12.599 -4.496 -2.425 1.00 97.25 98 GLU A CA 1
ATOM 749 C C . GLU A 1 98 ? 12.770 -3.160 -1.689 1.00 97.25 98 GLU A C 1
ATOM 751 O O . GLU A 1 98 ? 13.016 -3.155 -0.484 1.00 97.25 98 GLU A O 1
ATOM 756 N N . GLN A 1 99 ? 12.568 -2.032 -2.379 1.00 95.38 99 GLN A N 1
ATOM 757 C CA . GLN A 1 99 ? 12.624 -0.706 -1.757 1.00 95.38 99 GLN A CA 1
ATOM 758 C C . GLN A 1 99 ? 11.571 -0.535 -0.656 1.00 95.38 99 GLN A C 1
ATOM 760 O O . GLN A 1 99 ? 11.894 -0.009 0.403 1.00 95.38 99 GLN A O 1
ATOM 765 N N . MET A 1 100 ? 10.342 -1.020 -0.859 1.00 96.38 100 MET A N 1
ATOM 766 C CA . MET A 1 100 ? 9.302 -1.009 0.178 1.00 96.38 100 MET A CA 1
ATOM 767 C C . MET A 1 100 ? 9.740 -1.808 1.408 1.00 96.38 100 MET A C 1
ATOM 769 O O . MET A 1 100 ? 9.598 -1.351 2.540 1.00 96.38 100 MET A O 1
ATOM 773 N N . TRP A 1 101 ? 10.312 -2.999 1.200 1.00 97.19 101 TRP A N 1
ATOM 774 C CA . TRP A 1 101 ? 10.768 -3.852 2.299 1.00 97.19 101 TRP A CA 1
ATOM 775 C C . TRP A 1 101 ? 11.921 -3.229 3.092 1.00 97.19 101 TRP A C 1
ATOM 777 O O . TRP A 1 101 ? 11.962 -3.359 4.316 1.00 97.19 101 TRP A O 1
ATOM 787 N N . GLN A 1 102 ? 12.838 -2.545 2.405 1.00 95.38 102 GLN A N 1
ATOM 788 C CA . GLN A 1 102 ? 14.015 -1.899 2.992 1.00 95.38 102 GLN A CA 1
ATOM 789 C C . GLN A 1 102 ? 13.756 -0.466 3.475 1.00 95.38 102 GLN A C 1
ATOM 791 O O . GLN A 1 102 ? 14.654 0.133 4.061 1.00 95.38 102 GLN A O 1
ATOM 796 N N . ASN A 1 103 ? 12.559 0.088 3.256 1.00 92.94 103 ASN A N 1
ATOM 797 C CA . ASN A 1 103 ? 12.244 1.461 3.632 1.00 92.94 103 ASN A CA 1
ATOM 798 C C . ASN A 1 103 ? 12.444 1.654 5.155 1.00 92.94 103 ASN A C 1
ATOM 800 O O . ASN A 1 103 ? 11.767 0.972 5.935 1.00 92.94 103 ASN A O 1
ATOM 804 N N . PRO A 1 104 ? 13.374 2.517 5.608 1.00 93.25 104 PRO A N 1
ATOM 805 C CA . PRO A 1 104 ? 13.644 2.716 7.032 1.00 93.25 104 PRO A CA 1
ATOM 806 C C . PRO A 1 104 ? 12.587 3.586 7.720 1.00 93.25 104 PRO A C 1
ATOM 808 O O . PRO A 1 104 ? 12.643 3.752 8.934 1.00 93.25 104 PRO A O 1
ATOM 811 N N . ASP A 1 105 ? 11.651 4.148 6.955 1.00 93.94 105 ASP A N 1
ATOM 812 C CA . ASP A 1 105 ? 10.617 5.026 7.477 1.00 93.94 105 ASP A CA 1
ATOM 813 C C . ASP A 1 105 ? 9.722 4.318 8.524 1.00 93.94 105 ASP A C 1
ATOM 815 O O . ASP A 1 105 ? 9.232 3.206 8.262 1.00 93.94 105 ASP A O 1
ATOM 819 N N . PRO A 1 106 ? 9.488 4.935 9.700 1.00 91.25 106 PRO A N 1
ATOM 820 C CA . PRO A 1 106 ? 8.738 4.324 10.800 1.00 91.25 106 PRO A CA 1
ATOM 821 C C . PRO A 1 106 ? 7.220 4.255 10.564 1.00 91.25 106 PRO A C 1
ATOM 823 O O . PRO A 1 106 ? 6.509 3.556 11.290 1.00 91.25 106 PRO A O 1
ATOM 826 N N . VAL A 1 107 ? 6.691 4.976 9.578 1.00 91.81 107 VAL A N 1
ATOM 827 C CA . VAL A 1 107 ? 5.277 4.942 9.202 1.00 91.81 107 VAL A CA 1
ATOM 828 C C . VAL A 1 107 ? 5.093 3.997 8.020 1.00 91.81 107 VAL A C 1
ATOM 830 O O . VAL A 1 107 ? 4.388 2.995 8.140 1.00 91.81 107 VAL A O 1
ATOM 833 N N . TYR A 1 108 ? 5.787 4.252 6.915 1.00 90.50 108 TYR A N 1
ATOM 834 C CA . TYR A 1 108 ? 5.609 3.521 5.660 1.00 90.50 108 TYR A CA 1
ATOM 835 C C . TYR A 1 108 ? 6.302 2.162 5.676 1.00 90.50 108 TYR A C 1
ATOM 837 O O . TYR A 1 108 ? 5.687 1.123 5.426 1.00 90.50 108 TYR A O 1
ATOM 845 N N . GLY A 1 109 ? 7.593 2.142 6.010 1.00 92.94 109 GLY A N 1
ATOM 846 C CA . GLY A 1 109 ? 8.388 0.918 6.020 1.00 92.94 109 GLY A CA 1
ATOM 847 C C . GLY A 1 109 ? 7.984 -0.027 7.146 1.00 92.94 109 GLY A C 1
ATOM 848 O O . GLY A 1 109 ? 7.682 -1.203 6.916 1.00 92.94 109 GLY A O 1
ATOM 849 N N . ASP A 1 110 ? 7.948 0.486 8.377 1.00 96.50 110 ASP A N 1
ATOM 850 C CA . ASP A 1 110 ? 7.539 -0.304 9.541 1.00 96.50 110 ASP A CA 1
ATOM 851 C C . ASP A 1 110 ? 6.063 -0.704 9.481 1.00 96.50 110 ASP A C 1
ATOM 853 O O . ASP A 1 110 ? 5.738 -1.850 9.817 1.00 96.50 110 ASP A O 1
ATOM 857 N N . GLY A 1 111 ? 5.187 0.181 8.991 1.00 95.88 111 GLY A N 1
ATOM 858 C CA . GLY A 1 111 ? 3.787 -0.127 8.708 1.00 95.88 111 GLY A CA 1
ATOM 859 C C . GLY A 1 111 ? 3.665 -1.308 7.754 1.00 95.88 111 GLY A C 1
ATOM 860 O O . GLY A 1 111 ? 3.112 -2.345 8.133 1.00 95.88 111 GLY A O 1
ATOM 861 N N . TYR A 1 112 ? 4.272 -1.220 6.567 1.00 97.00 112 TYR A N 1
ATOM 862 C CA . TYR A 1 112 ? 4.249 -2.292 5.569 1.00 97.00 112 TYR A CA 1
ATOM 863 C C . TYR A 1 112 ? 4.755 -3.629 6.134 1.00 97.00 112 TYR A C 1
ATOM 865 O O . TYR A 1 112 ? 4.078 -4.658 6.024 1.00 97.00 112 TYR A O 1
ATOM 873 N N . ARG A 1 113 ? 5.911 -3.632 6.814 1.00 97.81 113 ARG A N 1
ATOM 874 C CA . ARG A 1 113 ? 6.472 -4.847 7.437 1.00 97.81 113 ARG A CA 1
ATOM 875 C C . ARG A 1 113 ? 5.581 -5.401 8.548 1.00 97.81 113 ARG A C 1
ATOM 877 O O . ARG A 1 113 ? 5.491 -6.619 8.713 1.00 97.81 113 ARG A O 1
ATOM 884 N N . SER A 1 114 ? 4.951 -4.541 9.345 1.00 96.62 114 SER A N 1
ATOM 885 C CA . SER A 1 114 ? 4.023 -4.936 10.411 1.00 96.62 114 SER A CA 1
ATOM 886 C C . SER A 1 114 ? 2.784 -5.623 9.840 1.00 96.62 114 SER A C 1
ATOM 888 O O . SER A 1 114 ? 2.432 -6.722 10.278 1.00 96.62 114 SER A O 1
ATOM 890 N N . VAL A 1 115 ? 2.172 -5.032 8.812 1.00 95.00 115 VAL A N 1
ATOM 891 C CA . VAL A 1 115 ? 1.002 -5.606 8.139 1.00 95.00 115 VAL A CA 1
ATOM 892 C C . VAL A 1 115 ? 1.363 -6.919 7.439 1.00 95.00 115 VAL A C 1
ATOM 894 O O . VAL A 1 115 ? 0.661 -7.913 7.623 1.00 95.00 115 VAL A O 1
ATOM 897 N N . CYS A 1 116 ? 2.499 -6.985 6.736 1.00 95.06 116 CYS A N 1
ATOM 898 C CA . CYS A 1 116 ? 2.980 -8.224 6.114 1.00 95.06 116 CYS A CA 1
ATOM 899 C C . CYS A 1 116 ? 3.175 -9.360 7.127 1.00 95.06 116 CYS A C 1
ATOM 901 O O . CYS A 1 116 ? 2.824 -10.500 6.839 1.00 95.06 116 CYS A O 1
ATOM 903 N N . ARG A 1 117 ? 3.697 -9.077 8.328 1.00 95.38 117 ARG A N 1
ATOM 904 C CA . ARG A 1 117 ? 3.847 -10.095 9.384 1.00 95.38 117 ARG A CA 1
ATOM 905 C C . ARG A 1 117 ? 2.505 -10.610 9.905 1.00 95.38 117 ARG A C 1
ATOM 907 O O . ARG A 1 117 ? 2.399 -11.790 10.216 1.00 95.38 117 ARG A O 1
ATOM 914 N N . LYS A 1 118 ? 1.495 -9.743 10.005 1.00 93.38 118 LYS A N 1
ATOM 915 C CA . LYS A 1 118 ? 0.158 -10.108 10.504 1.00 93.38 118 LYS A CA 1
ATOM 916 C C . LYS A 1 118 ? -0.684 -10.845 9.463 1.00 93.38 118 LYS A C 1
ATOM 918 O O . LYS A 1 118 ? -1.451 -11.733 9.821 1.00 93.38 118 LYS A O 1
ATOM 923 N N . LEU A 1 119 ? -0.554 -10.459 8.194 1.00 89.19 119 LEU A N 1
ATOM 924 C CA . LEU A 1 119 ? -1.469 -10.858 7.121 1.00 89.19 119 LEU A CA 1
ATOM 925 C C . LEU A 1 119 ? -0.816 -11.677 6.010 1.00 89.19 119 LEU A C 1
ATOM 927 O O . LEU A 1 119 ? -1.513 -12.113 5.104 1.00 89.19 119 LEU A O 1
ATOM 931 N N . GLY A 1 120 ? 0.499 -11.894 6.045 1.00 79.69 120 GLY A N 1
ATOM 932 C CA . GLY A 1 120 ? 1.242 -12.506 4.939 1.00 79.69 120 GLY A CA 1
ATOM 933 C C . GLY A 1 120 ? 0.862 -13.954 4.619 1.00 79.69 120 GLY A C 1
ATOM 934 O O . GLY A 1 120 ? 1.212 -14.441 3.549 1.00 79.69 120 GLY A O 1
ATOM 935 N N . SER A 1 121 ? 0.149 -14.638 5.518 1.00 88.88 121 SER A N 1
ATOM 936 C CA . SER A 1 121 ? -0.415 -15.972 5.277 1.00 88.88 121 SER A CA 1
ATOM 937 C C . SER A 1 121 ? -1.786 -15.950 4.596 1.00 88.88 121 SER A C 1
ATOM 939 O O . SER A 1 121 ? -2.257 -17.000 4.167 1.00 88.88 121 SER A O 1
ATOM 941 N N . LEU A 1 122 ? -2.430 -14.785 4.506 1.00 93.19 122 LEU A N 1
ATOM 942 C CA . LEU A 1 122 ? -3.747 -14.619 3.905 1.00 93.19 122 LEU A CA 1
ATOM 943 C C . LEU A 1 122 ? -3.626 -14.219 2.435 1.00 93.19 122 LEU A C 1
ATOM 945 O O . LEU A 1 122 ? -2.747 -13.452 2.037 1.00 93.19 122 LEU A O 1
ATOM 949 N N . SER A 1 123 ? -4.564 -14.692 1.625 1.00 94.12 123 SER A N 1
ATOM 950 C CA . SER A 1 123 ? -4.765 -14.173 0.276 1.00 94.12 123 SER A CA 1
ATOM 951 C C . SER A 1 123 ? -5.280 -12.724 0.315 1.00 94.12 123 SER A C 1
ATOM 953 O O . SER A 1 123 ? -5.931 -12.319 1.285 1.00 94.12 123 SER A O 1
ATOM 955 N N . PRO A 1 124 ? -5.079 -11.935 -0.760 1.00 94.19 124 PRO A N 1
ATOM 956 C CA . PRO A 1 124 ? -5.625 -10.580 -0.842 1.00 94.19 124 PRO A CA 1
ATOM 957 C C . PRO A 1 124 ? -7.131 -10.502 -0.548 1.00 94.19 124 PRO A C 1
ATOM 959 O O . PRO A 1 124 ? -7.577 -9.614 0.173 1.00 94.19 124 PRO A O 1
ATOM 962 N N . GLY A 1 125 ? -7.917 -11.469 -1.037 1.00 94.94 125 GLY A N 1
ATOM 963 C CA . GLY A 1 125 ? -9.364 -11.506 -0.803 1.00 94.94 125 GLY A CA 1
ATOM 964 C C . GLY A 1 125 ? -9.748 -11.755 0.661 1.00 94.94 125 GLY A C 1
ATOM 965 O O . GLY A 1 125 ? -10.733 -11.196 1.143 1.00 94.94 125 GLY A O 1
ATOM 966 N N . GLU A 1 126 ? -8.971 -12.558 1.390 1.00 95.06 126 GLU A N 1
ATOM 967 C CA . GLU A 1 126 ? -9.186 -12.785 2.825 1.00 95.06 126 GLU A CA 1
ATOM 968 C C . GLU A 1 126 ? -8.848 -11.545 3.652 1.00 95.06 126 GLU A C 1
ATOM 970 O O . GLU A 1 126 ? -9.585 -11.217 4.584 1.00 95.06 126 GLU A O 1
ATOM 975 N N . VAL A 1 127 ? -7.780 -10.830 3.284 1.00 94.06 127 VAL A N 1
ATOM 976 C CA . VAL A 1 127 ? -7.424 -9.548 3.905 1.00 94.06 127 VAL A CA 1
ATOM 977 C C . VAL A 1 127 ? -8.534 -8.524 3.698 1.00 94.06 127 VAL A C 1
ATOM 979 O O . VAL A 1 127 ? -9.013 -7.953 4.677 1.00 94.06 127 VAL A O 1
ATOM 982 N N . VAL A 1 128 ? -8.991 -8.338 2.454 1.00 94.25 128 VAL A N 1
ATOM 983 C CA . VAL A 1 128 ? -10.080 -7.402 2.127 1.00 94.25 128 VAL A CA 1
ATOM 984 C C . VAL A 1 128 ? -11.320 -7.711 2.963 1.00 94.25 128 VAL A C 1
ATOM 986 O O . VAL A 1 128 ? -11.808 -6.841 3.682 1.00 94.25 128 VAL A O 1
ATOM 989 N N . ARG A 1 129 ? -11.765 -8.974 2.977 1.00 94.25 129 ARG A N 1
ATOM 990 C CA . ARG A 1 129 ? -12.936 -9.390 3.762 1.00 94.25 129 ARG A CA 1
ATOM 991 C C . ARG A 1 129 ? -12.769 -9.096 5.253 1.00 94.25 129 ARG A C 1
ATOM 993 O O . ARG A 1 129 ? -13.718 -8.658 5.905 1.00 94.25 129 ARG A O 1
ATOM 1000 N N . ARG A 1 130 ? -11.582 -9.350 5.813 1.00 92.38 130 ARG A N 1
ATOM 1001 C CA . ARG A 1 130 ? -11.302 -9.103 7.233 1.00 92.38 130 ARG A CA 1
ATOM 1002 C C . ARG A 1 130 ? -11.387 -7.616 7.568 1.00 92.38 130 ARG A C 1
ATOM 1004 O O . ARG A 1 130 ? -12.049 -7.269 8.549 1.00 92.38 130 ARG A O 1
ATOM 1011 N N . VAL A 1 131 ? -10.753 -6.760 6.769 1.00 92.31 131 VAL A N 1
ATOM 1012 C CA . VAL A 1 131 ? -10.746 -5.307 6.990 1.00 92.31 131 VAL A CA 1
ATOM 1013 C C . VAL A 1 131 ? -12.155 -4.732 6.835 1.00 92.31 131 VAL A C 1
ATOM 1015 O O . VAL A 1 131 ? -12.587 -3.970 7.694 1.00 92.31 131 VAL A O 1
ATOM 1018 N N . GLU A 1 132 ? -12.921 -5.169 5.833 1.00 93.06 132 GLU A N 1
ATOM 1019 C CA . GLU A 1 132 ? -14.313 -4.732 5.635 1.00 93.06 132 GLU A CA 1
ATOM 1020 C C . GLU A 1 132 ? -15.237 -5.153 6.783 1.00 93.06 132 GLU A C 1
ATOM 1022 O O . GLU A 1 132 ? -16.119 -4.396 7.182 1.00 93.06 132 GLU A O 1
ATOM 1027 N N . THR A 1 133 ? -15.029 -6.347 7.346 1.00 89.75 133 THR A N 1
ATOM 1028 C CA . THR A 1 133 ? -15.896 -6.879 8.411 1.00 89.75 133 THR A CA 1
ATOM 1029 C C . THR A 1 133 ? -15.535 -6.332 9.791 1.00 89.75 133 THR A C 1
ATOM 1031 O O . THR A 1 133 ? -16.410 -6.096 10.620 1.00 89.75 133 THR A O 1
ATOM 1034 N N . THR A 1 134 ? -14.241 -6.177 10.079 1.00 85.81 134 THR A N 1
ATOM 1035 C CA . THR A 1 134 ? -13.756 -5.935 11.450 1.00 85.81 134 THR A CA 1
ATOM 1036 C C . THR A 1 134 ? -13.071 -4.589 11.629 1.00 85.81 134 THR A C 1
ATOM 1038 O O . THR A 1 134 ? -12.904 -4.145 12.765 1.00 85.81 134 THR A O 1
ATOM 1041 N N . GLY A 1 135 ? -12.630 -3.955 10.540 1.00 79.50 135 GLY A N 1
ATOM 1042 C CA . GLY A 1 135 ? -11.795 -2.759 10.590 1.00 79.50 135 GLY A CA 1
ATOM 1043 C C . GLY A 1 135 ? -10.375 -2.995 11.099 1.00 79.50 135 GLY A C 1
ATOM 1044 O O . GLY A 1 135 ? -9.650 -2.031 11.341 1.00 79.50 135 GLY A O 1
ATOM 1045 N N . ARG A 1 136 ? -9.986 -4.260 11.306 1.00 73.19 136 ARG A N 1
ATOM 1046 C CA . ARG A 1 136 ? -8.728 -4.676 11.935 1.00 73.19 136 ARG A CA 1
ATOM 1047 C C . ARG A 1 136 ? -7.886 -5.531 10.988 1.00 73.19 136 ARG A C 1
ATOM 1049 O O . ARG A 1 136 ? -8.407 -6.125 10.044 1.00 73.19 136 ARG A O 1
ATOM 1056 N N . LEU A 1 137 ? -6.589 -5.601 11.300 1.00 69.00 137 LEU A N 1
ATOM 1057 C CA . LEU A 1 137 ? -5.600 -6.501 10.694 1.00 69.00 137 LEU A CA 1
ATOM 1058 C C . LEU A 1 137 ? -5.480 -7.794 11.506 1.00 69.00 137 LEU A C 1
ATOM 1060 O O . LEU A 1 137 ? -5.179 -7.665 12.713 1.00 69.00 137 LEU A O 1
#

pLDDT: mean 82.84, std 18.35, range [36.91, 98.31]

InterPro domains:
  IPR022087 Protein DA1-like domain [PF12315] (18-88)
  IPR045218 Protein DA1-like [PTHR24209] (15-86)

Sequence (137 aa):
MELVEPGILRAGTGEGFVGETVVEQRRLRGVSGVQSIKVVSGMPATRFGHVVAHEMGHGWLTRCPGDRSLTTEEGICELIGSWWLRHRGGRLAAYYLEQMWQNPDPVYGDGYRSVCRKLGSLSPGEVVRRVETTGRL

Secondary structure (DSSP, 8-state):
-B---TT-TT--SSS-B-EEEEEEEETTTTEEEEEEEEE-TT--HHHHHHHHHHHHHHHHHTTS-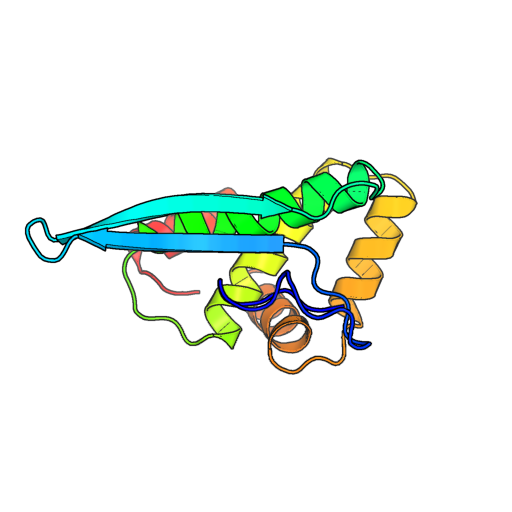S---HHHHHHHHHHHHHHHHHHH-SHHHHHHHHHHHH---TTHHHHHHHHHHHHTTS-HHHHHHHHHHHS--

Foldseek 3Di:
DDADEPPPPDDPPDDDHFKYWDWDDPVVPRDIATPDIDGDPDDDPLVRQLRVQLNVLLRLLSQADDDDDLLQSLLRSNVSSLVSLVVVDDDVSVVVNVCLCVPPDCRRNVSVVVCCVVPVVDDPVVVSVCCRVPVHD

Organism: NCBI:txid287986